Protein AF-A0A950P3N1-F1 (afdb_monomer_lite)

Sequence (161 aa):
MDSEEQRSALRAAVYRGDGAAVVDLLGGVGADDDALQLAGDGVIAAVVQRVDGAAELARDLVVGLRQRGWDGDDELAEQLEARLGSGPAAMLRALPVDLEELAGVLEGDPLSVGGRIDIRTGEVWPQAAIDMPWSPGRKTRTPVMIPSGGWRSTARAHARA

Foldseek 3Di:
DDPVVLLVQLLVCLVVLPLQSLCVSCVPPHDDLVCLVVSLSSLLSNLVVVPPCSLVNLVVSLVSLVVVPDVCSVVSSQCSCVSNVNHPPPPDDDAPADVVQVVCLCVDDPVQHDFDAFPVHNDTGTSCLVPDPDDPPDPDQHWDQDPVRTTDGPPPPPPDD

Radius of gyration: 21.7 Å; chains: 1; bounding box: 42×29×64 Å

pLDDT: mean 81.15, std 17.72, range [35.41, 97.75]

Secondary structure (DSSP, 8-state):
--HHHHHHHHHHHHHHT-HHHHHHHHHTT---GGGHHHHHHHHHHHHHHT-TTHHHHHHHHHHHHHHH--TTHHHHHHHHHHHHTSSPPP--------HHHHHHHHSS-TTS--EEE-TTT--EEEHHHHHSPP-TT--S--EEEETTTEEEEGGGGS---

Structure (mmCIF, N/CA/C/O backbone):
data_AF-A0A950P3N1-F1
#
_entry.id   AF-A0A950P3N1-F1
#
loop_
_atom_site.group_PDB
_atom_site.id
_atom_site.type_symbol
_atom_site.label_atom_id
_atom_site.label_alt_id
_atom_site.label_comp_id
_atom_site.label_asym_id
_atom_site.label_entity_id
_atom_site.label_seq_id
_atom_site.pdbx_PDB_ins_code
_atom_site.Cartn_x
_atom_site.Cartn_y
_atom_site.Cartn_z
_atom_site.occupancy
_atom_site.B_iso_or_equiv
_atom_site.auth_seq_i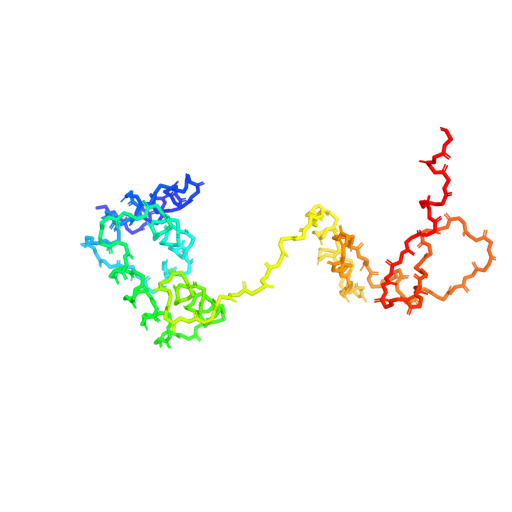d
_atom_site.auth_comp_id
_atom_site.auth_asym_id
_atom_site.auth_atom_id
_atom_site.pdbx_PDB_model_num
ATOM 1 N N . MET A 1 1 ? 2.396 -11.772 21.983 1.00 65.25 1 MET A N 1
ATOM 2 C CA . MET A 1 1 ? 2.957 -12.135 20.671 1.00 65.25 1 MET A CA 1
ATOM 3 C C . MET A 1 1 ? 4.190 -11.274 20.494 1.00 65.25 1 MET A C 1
ATOM 5 O O . MET A 1 1 ? 4.097 -10.095 20.812 1.00 65.25 1 MET A O 1
ATOM 9 N N . ASP A 1 2 ? 5.328 -11.860 20.136 1.00 79.00 2 ASP A N 1
ATOM 10 C CA . ASP A 1 2 ? 6.548 -11.082 19.865 1.00 79.00 2 ASP A CA 1
ATOM 11 C C . ASP A 1 2 ? 6.421 -10.323 18.526 1.00 79.00 2 ASP A C 1
ATOM 13 O O . ASP A 1 2 ? 5.584 -10.688 17.694 1.00 79.00 2 ASP A O 1
ATOM 17 N N . SER A 1 3 ? 7.215 -9.270 18.303 1.00 78.44 3 SER A N 1
ATOM 18 C CA . SER A 1 3 ? 7.042 -8.362 17.153 1.00 78.44 3 SER A CA 1
ATOM 19 C C . SER A 1 3 ? 7.195 -9.056 15.790 1.00 78.44 3 SER A C 1
ATOM 21 O O . SER A 1 3 ? 6.467 -8.745 14.845 1.00 78.44 3 SER A O 1
ATOM 23 N N . GLU A 1 4 ? 8.092 -10.040 15.668 1.00 82.38 4 GLU A N 1
ATOM 24 C CA . GLU A 1 4 ? 8.240 -10.826 14.431 1.00 82.38 4 GLU A CA 1
ATOM 25 C C . GLU A 1 4 ? 7.026 -11.725 14.167 1.00 82.38 4 GLU A C 1
ATOM 27 O O . GLU A 1 4 ? 6.551 -11.842 13.033 1.00 82.38 4 GLU A O 1
ATOM 32 N N . GLU A 1 5 ? 6.488 -12.335 15.222 1.00 85.31 5 GLU A N 1
ATOM 33 C CA . GLU A 1 5 ? 5.301 -13.184 15.145 1.00 85.31 5 GLU A CA 1
ATOM 34 C C . GLU A 1 5 ? 4.067 -12.351 14.758 1.00 85.31 5 GLU A C 1
ATOM 36 O O . GLU A 1 5 ? 3.294 -12.759 13.889 1.00 85.31 5 GLU A O 1
ATOM 41 N N . GLN A 1 6 ? 3.954 -11.127 15.289 1.00 83.56 6 GLN A N 1
ATOM 42 C CA . GLN A 1 6 ? 2.943 -10.148 14.879 1.00 83.56 6 GLN A CA 1
ATOM 43 C C . GLN A 1 6 ? 3.055 -9.775 13.405 1.00 83.56 6 GLN A C 1
ATOM 45 O O . GLN A 1 6 ? 2.062 -9.827 12.676 1.00 83.56 6 GLN A O 1
ATOM 50 N N . ARG A 1 7 ? 4.261 -9.445 12.934 1.00 86.56 7 ARG A N 1
ATOM 51 C CA . ARG A 1 7 ? 4.479 -9.067 11.534 1.00 86.56 7 ARG A CA 1
ATOM 52 C C . ARG A 1 7 ? 4.193 -10.223 10.578 1.00 86.56 7 ARG A C 1
ATOM 54 O O . ARG A 1 7 ? 3.632 -10.013 9.503 1.00 86.56 7 ARG A O 1
ATOM 61 N N . SER A 1 8 ? 4.551 -11.446 10.964 1.00 90.75 8 SER A N 1
ATOM 62 C CA . SER A 1 8 ? 4.241 -12.658 10.202 1.00 90.75 8 SER A CA 1
ATOM 63 C C . SER A 1 8 ? 2.730 -12.903 10.120 1.00 90.75 8 SER A C 1
ATOM 65 O O . SER A 1 8 ? 2.196 -13.119 9.029 1.00 90.75 8 SER A O 1
ATOM 67 N N . ALA A 1 9 ? 2.016 -12.781 11.244 1.00 91.69 9 ALA A N 1
ATOM 68 C CA . ALA A 1 9 ? 0.561 -12.906 11.286 1.00 91.69 9 ALA A CA 1
ATOM 69 C C . ALA A 1 9 ? -0.133 -11.845 10.416 1.00 91.69 9 ALA A C 1
ATOM 71 O O . ALA A 1 9 ? -1.025 -12.185 9.633 1.00 91.69 9 ALA A O 1
ATOM 72 N N . LEU A 1 10 ? 0.330 -10.592 10.483 1.00 91.19 10 LEU A N 1
ATOM 73 C CA . LEU A 1 10 ? -0.179 -9.498 9.659 1.00 91.19 10 LEU A CA 1
ATOM 74 C C . LEU A 1 10 ? 0.043 -9.765 8.165 1.00 91.19 10 LEU A C 1
ATOM 76 O O . LEU A 1 10 ? -0.911 -9.703 7.395 1.00 91.19 10 LEU A O 1
ATOM 80 N N . ARG A 1 11 ? 1.260 -10.153 7.750 1.00 92.62 11 ARG A N 1
ATOM 81 C CA . ARG A 1 11 ? 1.548 -10.550 6.355 1.00 92.62 11 ARG A CA 1
ATOM 82 C C . ARG A 1 11 ? 0.603 -11.641 5.871 1.00 92.62 11 ARG A C 1
ATOM 84 O O . ARG A 1 11 ? 0.091 -11.572 4.757 1.00 92.62 11 ARG A O 1
ATOM 91 N N . ALA A 1 12 ? 0.367 -12.646 6.707 1.00 94.69 12 ALA A N 1
ATOM 92 C CA . ALA A 1 12 ? -0.495 -13.760 6.358 1.00 94.69 12 ALA A CA 1
ATOM 93 C C . ALA A 1 12 ? -1.965 -13.324 6.199 1.00 94.69 12 ALA A C 1
ATOM 95 O O . ALA A 1 12 ? -2.644 -13.810 5.293 1.00 94.69 12 ALA A O 1
ATOM 96 N N . ALA A 1 13 ? -2.454 -12.413 7.046 1.00 95.25 13 ALA A N 1
ATOM 97 C CA . ALA A 1 13 ? -3.799 -11.847 6.938 1.00 95.25 13 ALA A CA 1
ATOM 98 C C . ALA A 1 13 ? -3.958 -10.981 5.676 1.00 95.25 13 ALA A C 1
ATOM 100 O O . ALA A 1 13 ? -4.904 -11.188 4.915 1.00 95.25 13 ALA A O 1
ATOM 101 N N . VAL A 1 14 ? -2.987 -10.101 5.399 1.00 94.19 14 VAL A N 1
ATOM 102 C CA . VAL A 1 14 ? -2.936 -9.268 4.183 1.00 94.19 14 VAL A CA 1
ATOM 103 C C . VAL A 1 14 ? -2.938 -10.139 2.927 1.00 94.19 14 VAL A C 1
ATOM 105 O O . VAL A 1 14 ? -3.769 -9.940 2.046 1.00 94.19 14 VAL A O 1
ATOM 108 N N . TYR A 1 15 ? -2.085 -11.167 2.875 1.00 93.94 15 TYR A N 1
ATOM 109 C CA . TYR A 1 15 ? -2.004 -12.088 1.737 1.00 93.94 15 TYR A CA 1
ATOM 110 C C . TYR A 1 15 ? -3.338 -12.788 1.433 1.00 93.94 15 TYR A C 1
ATOM 112 O O . TYR A 1 15 ? -3.683 -13.003 0.273 1.00 93.94 15 TYR A O 1
ATOM 120 N N . ARG A 1 16 ? -4.107 -13.145 2.469 1.00 95.00 16 ARG A N 1
ATOM 121 C CA . ARG A 1 16 ? -5.433 -13.764 2.312 1.00 95.00 16 ARG A CA 1
ATOM 122 C C . ARG A 1 16 ? -6.547 -12.755 2.029 1.00 95.00 16 ARG A C 1
ATOM 124 O O . ARG A 1 16 ? -7.659 -13.177 1.722 1.00 95.00 16 ARG A O 1
ATOM 131 N N . GLY A 1 17 ? -6.275 -11.457 2.159 1.00 94.25 17 GLY A N 1
ATOM 132 C CA . GLY A 1 17 ? -7.296 -10.415 2.150 1.00 94.25 17 GLY A CA 1
ATOM 133 C C . GLY A 1 17 ? -8.277 -10.544 3.319 1.00 94.25 17 GLY A C 1
ATOM 134 O O . GLY A 1 17 ? -9.447 -10.216 3.162 1.00 94.25 17 GLY A O 1
ATOM 135 N N . ASP A 1 18 ? -7.839 -11.063 4.467 1.00 96.31 18 ASP A N 1
ATOM 136 C CA . ASP A 1 18 ? -8.685 -11.266 5.647 1.00 96.31 18 ASP A CA 1
ATOM 137 C C . ASP A 1 18 ? -8.804 -9.960 6.447 1.00 96.31 18 ASP A C 1
ATOM 139 O O . ASP A 1 18 ? -7.998 -9.676 7.335 1.00 96.31 18 ASP A O 1
ATOM 143 N N . GLY A 1 19 ? -9.789 -9.131 6.089 1.00 95.88 19 GLY A N 1
ATOM 144 C CA . GLY A 1 19 ? -9.951 -7.798 6.666 1.00 95.88 19 GLY A CA 1
ATOM 145 C C . GLY A 1 19 ? -10.281 -7.812 8.160 1.00 95.88 19 GLY A C 1
ATOM 146 O O . GLY A 1 19 ? -9.841 -6.923 8.883 1.00 95.88 19 GLY A O 1
ATOM 147 N N . ALA A 1 20 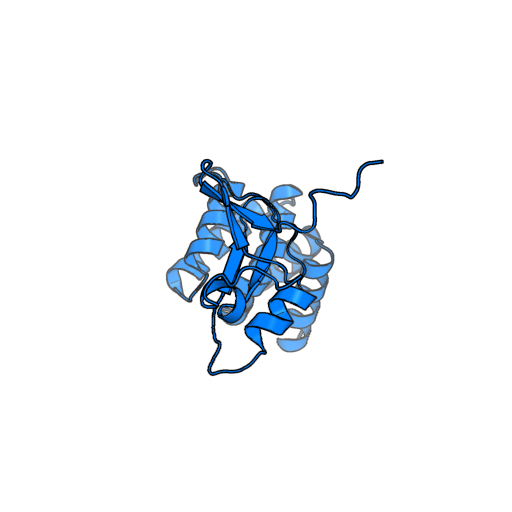? -11.011 -8.827 8.632 1.00 96.06 20 ALA A N 1
ATOM 148 C CA . ALA A 1 20 ? -11.341 -8.979 10.049 1.00 96.06 20 ALA A CA 1
ATOM 149 C C . ALA A 1 20 ? -10.085 -9.275 10.872 1.00 96.06 20 ALA A C 1
ATOM 151 O O . ALA A 1 20 ? -9.802 -8.565 11.834 1.00 96.06 20 ALA A O 1
ATOM 152 N N . ALA A 1 21 ? -9.270 -10.238 10.427 1.00 94.69 21 ALA A N 1
ATOM 153 C CA . ALA A 1 21 ? -8.006 -10.538 11.091 1.00 94.69 21 ALA A CA 1
ATOM 154 C C . ALA A 1 21 ? -7.047 -9.335 11.092 1.00 94.69 21 ALA A C 1
ATOM 156 O O . ALA A 1 21 ? -6.339 -9.122 12.072 1.00 94.69 21 ALA A O 1
ATOM 157 N N . VAL A 1 22 ? -7.023 -8.533 10.019 1.00 94.25 22 VAL A N 1
ATOM 158 C CA . VAL A 1 22 ? -6.215 -7.302 9.965 1.00 94.25 22 VAL A CA 1
ATOM 159 C C . VAL A 1 22 ? -6.671 -6.290 11.018 1.00 94.25 22 VAL A C 1
ATOM 161 O O . VAL A 1 22 ? -5.829 -5.765 11.745 1.00 94.25 22 VAL A O 1
ATOM 164 N N . VAL A 1 23 ? -7.978 -6.031 11.128 1.00 94.50 23 VAL A N 1
ATOM 165 C CA . VAL A 1 23 ? -8.513 -5.100 12.135 1.00 94.50 23 VAL A CA 1
ATOM 166 C C . VAL A 1 23 ? -8.221 -5.595 13.551 1.00 94.50 23 VAL A C 1
ATOM 168 O O . VAL A 1 23 ? -7.735 -4.813 14.365 1.00 94.50 23 VAL A O 1
ATOM 171 N N . ASP A 1 24 ? -8.427 -6.883 13.828 1.00 93.00 24 ASP A N 1
ATOM 172 C CA . ASP A 1 24 ? -8.159 -7.472 15.146 1.00 93.00 24 ASP A CA 1
ATOM 173 C C . ASP A 1 24 ? -6.677 -7.365 15.538 1.00 93.00 24 ASP A C 1
ATOM 175 O O . ASP A 1 24 ? -6.345 -7.014 16.673 1.00 93.00 24 ASP A O 1
ATOM 179 N N . LEU A 1 25 ? -5.768 -7.641 14.596 1.00 90.75 25 LEU A N 1
ATOM 180 C CA . LEU A 1 25 ? -4.324 -7.574 14.831 1.00 90.75 25 LEU A CA 1
ATOM 181 C C . LEU A 1 25 ? -3.844 -6.142 15.093 1.00 90.75 25 LEU A C 1
ATOM 183 O O . LEU A 1 25 ? -2.955 -5.942 15.920 1.00 90.75 25 LEU A O 1
ATOM 187 N N . LEU A 1 26 ? -4.420 -5.157 14.402 1.00 88.31 26 LEU A N 1
ATOM 188 C CA . LEU A 1 26 ? -3.998 -3.758 14.488 1.00 88.31 26 LEU A CA 1
ATOM 189 C C . LEU A 1 26 ? -4.677 -2.996 15.637 1.00 88.31 26 LEU A C 1
ATOM 191 O O . LEU A 1 26 ? -4.031 -2.170 16.282 1.00 88.31 26 LEU A O 1
ATOM 195 N N . GLY A 1 27 ? -5.938 -3.305 15.950 1.00 79.62 27 GLY A N 1
ATOM 196 C CA . GLY A 1 27 ? -6.712 -2.639 17.003 1.00 79.62 27 GLY A CA 1
ATOM 197 C C . GLY A 1 27 ? -6.216 -2.904 18.430 1.00 79.62 27 GLY A C 1
ATOM 198 O O . GLY A 1 27 ? -6.561 -2.163 19.346 1.00 79.62 27 GLY A O 1
ATOM 199 N N . GLY A 1 28 ? -5.395 -3.940 18.638 1.00 63.84 28 GLY A N 1
ATOM 200 C CA . GLY A 1 28 ? -4.880 -4.303 19.962 1.00 63.84 28 GLY A CA 1
ATOM 201 C C . GLY A 1 28 ? -3.599 -3.582 20.402 1.00 63.84 28 GLY A C 1
ATOM 202 O O . GLY A 1 28 ? -3.325 -3.539 21.601 1.00 63.84 28 GLY A O 1
ATOM 203 N N . VAL A 1 29 ? -2.791 -3.065 19.467 1.00 57.47 29 VAL A N 1
ATOM 204 C CA . VAL A 1 29 ? -1.419 -2.574 19.753 1.00 57.47 29 VAL A CA 1
ATOM 205 C C . VAL A 1 29 ? -1.054 -1.307 18.961 1.00 57.47 29 VAL A C 1
ATOM 207 O O . VAL A 1 29 ? -0.138 -0.591 19.358 1.00 57.47 29 VAL A O 1
ATOM 210 N N . GLY A 1 30 ? -1.788 -0.988 17.888 1.00 60.41 30 GLY A N 1
ATOM 211 C CA . GLY A 1 30 ? -1.338 -0.038 16.871 1.00 60.41 30 GLY A CA 1
ATOM 212 C C . GLY A 1 30 ? -0.300 -0.678 15.942 1.00 60.41 30 GLY A C 1
ATOM 213 O O . GLY A 1 30 ? 0.420 -1.601 16.328 1.00 60.41 30 GLY A O 1
ATOM 214 N N . ALA A 1 31 ? -0.240 -0.224 14.691 1.00 64.69 31 ALA A N 1
ATOM 215 C CA . ALA A 1 31 ? 0.881 -0.565 13.823 1.00 64.69 31 ALA A CA 1
ATOM 216 C C . ALA A 1 31 ? 2.121 0.200 14.301 1.00 64.69 31 ALA A C 1
ATOM 218 O O . ALA A 1 31 ? 2.064 1.417 14.459 1.00 64.69 31 ALA A O 1
ATOM 219 N N . ASP A 1 32 ? 3.230 -0.511 14.500 1.00 74.44 32 ASP A N 1
ATOM 220 C CA . ASP A 1 32 ? 4.552 0.118 14.515 1.00 74.44 32 ASP A CA 1
ATOM 221 C C . ASP A 1 32 ? 4.786 0.835 13.176 1.00 74.44 32 ASP A C 1
ATOM 223 O O . ASP A 1 32 ? 4.219 0.429 12.153 1.00 74.44 32 ASP A O 1
ATOM 227 N N . ASP A 1 33 ? 5.633 1.862 13.164 1.00 73.19 33 ASP A N 1
ATOM 228 C CA . ASP A 1 33 ? 5.916 2.660 11.969 1.00 73.19 33 ASP A CA 1
ATOM 229 C C . ASP A 1 33 ? 6.320 1.739 10.805 1.00 73.19 33 ASP A C 1
ATOM 231 O O . ASP A 1 33 ? 5.769 1.825 9.705 1.00 73.19 33 ASP A O 1
ATOM 235 N N . ASP A 1 34 ? 7.175 0.746 11.065 1.00 76.06 34 ASP A N 1
ATOM 236 C CA . ASP A 1 34 ? 7.630 -0.248 10.082 1.00 76.06 34 ASP A CA 1
ATOM 237 C C . ASP A 1 34 ? 6.503 -1.114 9.483 1.00 76.06 34 ASP A C 1
ATOM 239 O O . ASP A 1 34 ? 6.667 -1.717 8.419 1.00 76.06 34 ASP A O 1
ATOM 243 N N . ALA A 1 35 ? 5.350 -1.206 10.148 1.00 82.75 35 ALA A N 1
ATOM 244 C CA . ALA A 1 35 ? 4.215 -2.011 9.710 1.00 82.75 35 ALA A CA 1
ATOM 245 C C . ALA A 1 35 ? 3.166 -1.219 8.914 1.00 82.75 35 ALA A C 1
ATOM 247 O O . ALA A 1 35 ? 2.304 -1.848 8.299 1.00 82.75 35 ALA A O 1
ATOM 248 N N . LEU A 1 36 ? 3.231 0.119 8.873 1.00 86.44 36 LEU A N 1
ATOM 249 C CA . LEU A 1 36 ? 2.189 0.953 8.253 1.00 86.44 36 LEU A CA 1
ATOM 250 C C . LEU A 1 36 ? 1.981 0.640 6.759 1.00 86.44 36 LEU A C 1
ATOM 252 O O . LEU A 1 36 ? 0.857 0.391 6.328 1.00 86.44 36 LEU A O 1
ATOM 256 N N . GLN A 1 37 ? 3.068 0.568 5.984 1.00 89.56 37 GLN A N 1
ATOM 257 C CA . GLN A 1 37 ? 3.028 0.205 4.556 1.00 89.56 37 GLN A CA 1
ATOM 258 C C . GLN A 1 37 ? 2.578 -1.245 4.340 1.00 89.56 37 GLN A C 1
ATOM 260 O O . GLN A 1 37 ? 1.767 -1.531 3.464 1.00 89.56 37 GLN A O 1
ATOM 265 N N . LEU A 1 38 ? 3.048 -2.167 5.187 1.00 90.81 38 LEU A N 1
ATOM 266 C CA . LEU A 1 38 ? 2.639 -3.572 5.140 1.00 90.81 38 LEU A CA 1
ATOM 267 C C . LEU A 1 38 ? 1.131 -3.740 5.394 1.00 90.81 38 LEU A C 1
ATOM 269 O O . LEU A 1 38 ? 0.491 -4.594 4.783 1.00 90.81 38 LEU A O 1
ATOM 273 N N . ALA A 1 39 ? 0.569 -2.952 6.310 1.00 91.69 39 ALA A N 1
ATOM 274 C CA . ALA A 1 39 ? -0.839 -3.009 6.678 1.00 91.69 39 ALA A CA 1
ATOM 275 C C . ALA A 1 39 ? -1.775 -2.468 5.584 1.00 91.69 39 ALA A C 1
ATOM 277 O O . ALA A 1 39 ? -2.953 -2.831 5.576 1.00 91.69 39 ALA A O 1
ATOM 278 N N . GLY A 1 40 ? -1.268 -1.630 4.672 1.00 93.12 40 GLY A N 1
ATOM 279 C CA . GLY A 1 40 ? -2.052 -0.871 3.695 1.00 93.12 40 GLY A CA 1
ATOM 280 C C . GLY A 1 40 ? -3.078 -1.704 2.927 1.00 93.12 40 GLY A C 1
ATOM 281 O O . GLY A 1 40 ? -4.280 -1.449 3.027 1.00 93.12 40 GLY A O 1
ATOM 282 N N . ASP A 1 41 ? -2.630 -2.749 2.227 1.00 92.62 41 ASP A N 1
ATOM 283 C CA . ASP A 1 41 ? -3.509 -3.626 1.437 1.00 92.62 41 ASP A CA 1
ATOM 284 C C . ASP A 1 41 ? -4.560 -4.340 2.299 1.00 92.62 41 ASP A C 1
ATOM 286 O O . ASP A 1 41 ? -5.717 -4.493 1.895 1.00 92.62 41 ASP A O 1
ATOM 290 N N . GLY A 1 42 ? -4.185 -4.733 3.518 1.00 95.00 42 GLY A N 1
ATOM 291 C CA . GLY A 1 42 ? -5.094 -5.359 4.474 1.00 95.00 42 GLY A CA 1
ATOM 292 C C . GLY A 1 42 ? -6.186 -4.406 4.956 1.00 95.00 42 GLY A C 1
ATOM 293 O O . GLY A 1 42 ? -7.360 -4.777 4.994 1.00 95.00 42 GLY A O 1
ATOM 294 N N . VAL A 1 43 ? -5.823 -3.164 5.281 1.00 95.62 43 VAL A N 1
ATOM 295 C CA . VAL A 1 43 ? -6.777 -2.132 5.713 1.00 95.62 43 VAL A CA 1
ATOM 296 C C . VAL A 1 43 ? -7.688 -1.720 4.555 1.00 95.62 43 VAL A C 1
ATOM 298 O O . VAL A 1 43 ? -8.900 -1.605 4.741 1.00 95.62 43 VAL A O 1
ATOM 301 N N . ILE A 1 44 ? -7.156 -1.594 3.334 1.00 95.38 44 ILE A N 1
ATOM 302 C CA . ILE A 1 44 ? -7.961 -1.375 2.123 1.00 95.38 44 ILE A CA 1
ATOM 303 C C . ILE A 1 44 ? -8.979 -2.510 1.941 1.00 95.38 44 ILE A C 1
ATOM 305 O O . ILE A 1 44 ? -10.156 -2.242 1.677 1.00 95.38 44 ILE A O 1
ATOM 309 N N . ALA A 1 45 ? -8.557 -3.768 2.101 1.00 95.38 45 ALA A N 1
ATOM 310 C CA . ALA A 1 45 ? -9.449 -4.921 2.023 1.00 95.38 45 ALA A CA 1
ATOM 311 C C . ALA A 1 45 ? -10.541 -4.867 3.105 1.00 95.38 45 ALA A C 1
ATOM 313 O O . ALA A 1 45 ? -11.718 -5.043 2.782 1.00 95.38 45 ALA A O 1
ATOM 314 N N . ALA A 1 46 ? -10.185 -4.543 4.350 1.00 97.38 46 ALA A N 1
ATOM 315 C CA . ALA A 1 46 ? -11.125 -4.406 5.462 1.00 97.38 46 ALA A CA 1
ATOM 316 C C . ALA A 1 46 ? -12.178 -3.309 5.218 1.00 97.38 46 ALA A C 1
ATOM 318 O O . ALA A 1 46 ? -13.370 -3.535 5.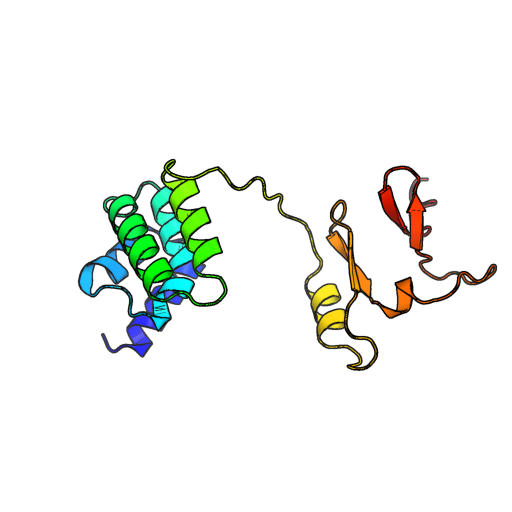442 1.00 97.38 46 ALA A O 1
ATOM 319 N N . VAL A 1 47 ? -11.773 -2.150 4.682 1.00 96.88 47 VAL A N 1
ATOM 320 C CA . VAL A 1 47 ? -12.693 -1.060 4.308 1.00 96.88 47 VAL A CA 1
ATOM 321 C C . VAL A 1 47 ? -13.657 -1.506 3.204 1.00 96.88 47 VAL A C 1
ATOM 323 O O . VAL A 1 47 ? -14.862 -1.278 3.309 1.00 96.88 47 VAL A O 1
ATOM 326 N N . VAL A 1 48 ? -13.163 -2.190 2.165 1.00 94.50 48 VAL A N 1
ATOM 327 C CA . VAL A 1 48 ? -14.008 -2.726 1.077 1.00 94.50 48 VAL A CA 1
ATOM 328 C C . VAL A 1 48 ? -15.002 -3.768 1.593 1.00 94.50 48 VAL A C 1
ATOM 330 O O . VAL A 1 48 ? -16.160 -3.780 1.174 1.00 94.50 48 VAL A O 1
ATOM 333 N N . GLN A 1 49 ? -14.562 -4.621 2.517 1.00 96.81 49 GLN A N 1
ATOM 334 C CA . GLN A 1 49 ? -15.379 -5.650 3.163 1.00 96.81 49 GLN A CA 1
ATOM 335 C C . GLN A 1 49 ? -16.361 -5.080 4.193 1.00 96.81 49 GLN A C 1
ATOM 337 O O . GLN A 1 49 ? -17.257 -5.800 4.627 1.00 96.81 49 GLN A O 1
ATOM 342 N N . ARG A 1 50 ? -16.232 -3.791 4.543 1.00 96.19 50 ARG A N 1
ATOM 343 C CA . ARG A 1 50 ? -17.012 -3.109 5.586 1.00 96.19 50 ARG A CA 1
ATOM 344 C C . ARG A 1 50 ? -16.902 -3.794 6.947 1.00 96.19 50 ARG A C 1
ATOM 346 O O . ARG A 1 50 ? -17.899 -3.952 7.643 1.00 96.19 50 ARG A O 1
ATOM 353 N N . VAL A 1 51 ? -15.689 -4.202 7.303 1.00 97.75 51 VAL A N 1
ATOM 354 C CA . VAL A 1 51 ? -15.389 -4.720 8.640 1.00 97.75 51 VAL A CA 1
ATOM 355 C C . VAL A 1 51 ? -15.581 -3.600 9.666 1.00 97.75 51 VAL A C 1
ATOM 357 O O . VAL A 1 51 ? -15.180 -2.455 9.431 1.00 97.75 51 VAL A O 1
ATOM 360 N N . ASP A 1 52 ? -16.197 -3.925 10.801 1.00 96.31 52 ASP A N 1
ATOM 361 C CA . ASP A 1 52 ? -16.384 -2.980 11.902 1.00 96.31 52 ASP A CA 1
ATOM 362 C C . ASP A 1 52 ? -15.028 -2.440 12.387 1.00 96.31 52 ASP A C 1
ATOM 364 O O . ASP A 1 52 ? -14.053 -3.175 12.487 1.00 96.31 52 ASP A O 1
ATOM 368 N N . GLY A 1 53 ? -14.934 -1.131 12.634 1.00 94.44 53 GLY A N 1
ATOM 369 C CA . GLY A 1 53 ? -13.679 -0.467 13.023 1.00 94.44 53 GLY A CA 1
ATOM 370 C C . GLY A 1 53 ? -12.691 -0.190 11.878 1.00 94.44 53 GLY A C 1
ATOM 371 O O . GLY A 1 53 ? -11.822 0.666 12.027 1.00 94.44 53 GLY A O 1
ATOM 372 N N . ALA A 1 54 ? -12.852 -0.795 10.693 1.00 95.94 54 ALA A N 1
ATOM 373 C CA . ALA A 1 54 ? -11.901 -0.621 9.585 1.00 95.94 54 ALA A CA 1
ATOM 374 C C . ALA A 1 54 ? -11.766 0.834 9.111 1.00 95.94 54 ALA A C 1
ATOM 376 O O . ALA A 1 54 ? -10.678 1.278 8.752 1.00 95.94 54 ALA A O 1
ATOM 377 N N . ALA A 1 55 ? -12.863 1.596 9.110 1.00 96.12 55 ALA A N 1
ATOM 378 C CA . ALA A 1 55 ? -12.836 2.991 8.678 1.00 96.12 55 ALA A CA 1
ATOM 379 C C . ALA A 1 55 ? -12.092 3.907 9.662 1.00 96.12 55 ALA A C 1
ATOM 381 O O . ALA A 1 55 ? -11.493 4.890 9.241 1.00 96.12 55 ALA A O 1
ATOM 382 N N . GLU A 1 56 ? -12.166 3.626 10.963 1.00 94.50 56 GLU A N 1
ATOM 383 C CA . GLU A 1 56 ? -11.410 4.352 11.991 1.00 94.50 56 GLU A CA 1
ATOM 384 C C . GLU A 1 56 ? -9.925 4.023 11.871 1.00 94.50 56 GLU A C 1
ATOM 386 O O . GLU A 1 56 ? -9.122 4.926 11.654 1.00 94.50 56 GLU A O 1
ATOM 391 N N . LEU A 1 57 ? -9.603 2.730 11.807 1.00 94.06 57 LEU A N 1
ATOM 392 C CA . LEU A 1 57 ? -8.243 2.247 11.602 1.00 94.06 57 LEU A CA 1
ATOM 393 C C . LEU A 1 57 ? -7.589 2.829 10.339 1.00 94.06 57 LEU A C 1
ATOM 395 O O . LEU A 1 57 ? -6.425 3.215 10.364 1.00 94.06 57 LEU A O 1
ATOM 399 N N . ALA A 1 58 ? -8.332 2.937 9.235 1.00 95.31 58 ALA A N 1
ATOM 400 C CA . ALA A 1 58 ? -7.835 3.554 8.009 1.00 95.31 58 ALA A CA 1
ATOM 401 C C . ALA A 1 58 ? -7.476 5.037 8.190 1.00 95.31 58 ALA A C 1
ATOM 403 O O . ALA A 1 58 ? -6.485 5.488 7.622 1.00 95.31 58 ALA A O 1
ATOM 404 N N . ARG A 1 59 ? -8.248 5.798 8.977 1.00 94.94 59 ARG A N 1
ATOM 405 C CA . ARG A 1 59 ? -7.946 7.213 9.255 1.00 94.94 59 ARG A CA 1
ATOM 406 C C . ARG A 1 59 ? -6.702 7.354 10.121 1.00 94.94 59 ARG A C 1
ATOM 408 O O . ARG A 1 59 ? -5.866 8.202 9.821 1.00 94.94 59 ARG A O 1
ATOM 415 N N . ASP A 1 60 ? -6.561 6.509 11.135 1.00 92.88 60 ASP A N 1
ATOM 416 C CA . ASP A 1 60 ? -5.372 6.498 11.990 1.00 92.88 60 ASP A CA 1
ATOM 417 C C . ASP A 1 60 ? -4.123 6.135 11.181 1.00 92.88 60 ASP A C 1
ATOM 419 O O . ASP A 1 60 ? -3.085 6.786 11.308 1.00 92.88 60 ASP A O 1
ATOM 423 N N . LEU A 1 61 ? -4.251 5.165 10.268 1.00 93.50 61 LEU A N 1
ATOM 424 C CA . LEU A 1 61 ? -3.179 4.783 9.355 1.00 93.50 61 LEU A CA 1
ATOM 425 C C . LEU A 1 61 ? -2.767 5.951 8.446 1.00 93.50 61 LEU A C 1
ATOM 427 O O . LEU A 1 61 ? -1.578 6.212 8.305 1.00 93.50 61 LEU A O 1
ATOM 431 N N . VAL A 1 62 ? -3.724 6.701 7.882 1.00 95.06 62 VAL A N 1
ATOM 432 C CA . VAL A 1 62 ? -3.436 7.911 7.085 1.00 95.06 62 VAL A CA 1
ATOM 433 C C . VAL A 1 62 ? -2.657 8.950 7.890 1.00 95.06 62 VAL A C 1
ATOM 435 O O . VAL A 1 62 ? -1.701 9.532 7.377 1.00 95.06 62 VAL A O 1
ATOM 438 N N . VAL A 1 63 ? -3.035 9.182 9.149 1.00 93.88 63 VAL A N 1
ATOM 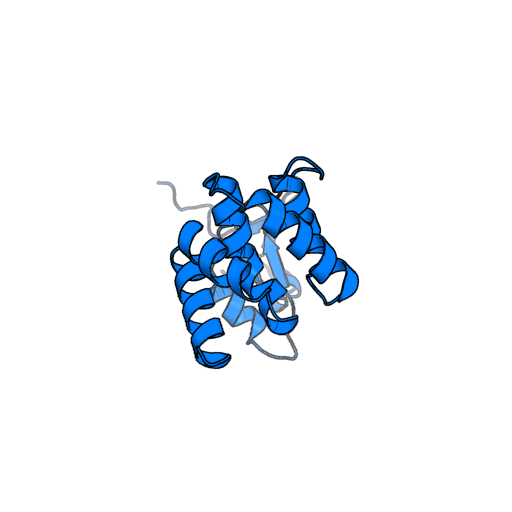439 C CA . VAL A 1 63 ? -2.314 10.113 10.025 1.00 93.88 63 VAL A CA 1
ATOM 440 C C . VAL A 1 63 ? -0.882 9.630 10.265 1.00 93.88 63 VAL A C 1
ATOM 442 O O . VAL A 1 63 ? 0.044 10.425 10.108 1.00 93.88 63 VAL A O 1
ATOM 445 N N . GLY A 1 64 ? -0.692 8.346 10.584 1.00 92.75 64 GLY A N 1
ATOM 446 C CA . GLY A 1 64 ? 0.633 7.759 10.806 1.00 92.75 64 GLY A CA 1
ATOM 447 C C . GLY A 1 64 ? 1.534 7.841 9.571 1.00 92.75 64 GLY A C 1
ATOM 448 O O . GLY A 1 64 ? 2.661 8.324 9.660 1.00 92.75 64 GLY A O 1
ATOM 449 N N . LEU A 1 65 ? 1.013 7.465 8.398 1.00 94.38 65 LEU A N 1
ATOM 450 C CA . LEU A 1 65 ? 1.729 7.536 7.118 1.00 94.38 65 LEU A CA 1
ATOM 451 C C . LEU A 1 65 ? 2.199 8.965 6.815 1.00 94.38 65 LEU A C 1
ATOM 453 O O . LEU A 1 65 ? 3.378 9.190 6.555 1.00 94.38 65 LEU A O 1
ATOM 457 N N . ARG A 1 66 ? 1.306 9.957 6.922 1.00 94.62 66 ARG A N 1
ATOM 458 C CA . ARG A 1 66 ? 1.649 11.364 6.649 1.00 94.62 66 ARG A CA 1
ATOM 459 C C . ARG A 1 66 ? 2.633 11.950 7.664 1.00 94.62 66 ARG A C 1
ATOM 461 O O . ARG A 1 66 ? 3.420 12.823 7.312 1.00 94.62 66 ARG A O 1
ATOM 468 N N . GLN A 1 67 ? 2.579 11.514 8.923 1.00 93.88 67 GLN A N 1
ATOM 469 C CA . GLN A 1 67 ? 3.539 11.945 9.945 1.00 93.88 67 GLN A CA 1
ATOM 470 C C . GLN A 1 67 ? 4.934 11.372 9.695 1.00 93.88 67 GLN A C 1
ATOM 472 O O . GLN A 1 67 ? 5.924 12.070 9.917 1.00 93.88 67 GLN A O 1
ATOM 477 N N . ARG A 1 68 ? 5.006 10.123 9.230 1.00 92.69 68 ARG A N 1
ATOM 478 C CA . ARG A 1 68 ? 6.264 9.438 8.940 1.00 92.69 68 ARG A CA 1
ATOM 479 C C . ARG A 1 68 ? 6.911 9.914 7.636 1.00 92.69 68 ARG A C 1
ATOM 481 O O . ARG A 1 68 ? 8.121 10.136 7.616 1.00 92.69 68 ARG A O 1
ATOM 488 N N . GLY A 1 69 ? 6.119 10.094 6.578 1.00 92.00 69 GLY A N 1
ATOM 489 C CA . GLY A 1 69 ? 6.539 10.722 5.323 1.00 92.00 69 GLY A CA 1
ATOM 490 C C . GLY A 1 69 ? 7.602 9.948 4.539 1.00 92.00 69 GLY A C 1
ATOM 491 O O . GLY A 1 69 ? 8.520 10.563 3.997 1.00 92.00 69 GLY A O 1
ATOM 492 N N . TRP A 1 70 ? 7.535 8.615 4.514 1.00 94.50 70 TRP A N 1
ATOM 493 C CA . TRP A 1 70 ? 8.420 7.805 3.670 1.00 94.50 70 TRP A CA 1
ATOM 494 C C . TRP A 1 70 ? 7.924 7.736 2.226 1.00 94.50 70 TRP A C 1
ATOM 496 O O . TRP A 1 70 ? 6.754 7.989 1.939 1.00 94.50 70 TRP A O 1
ATOM 506 N N . ASP A 1 71 ? 8.812 7.340 1.315 1.00 93.94 71 ASP A N 1
ATOM 507 C CA . ASP A 1 71 ? 8.439 7.073 -0.074 1.00 93.94 71 ASP A CA 1
ATOM 508 C C . ASP A 1 71 ? 7.287 6.055 -0.130 1.00 93.94 71 ASP A C 1
ATOM 510 O O . ASP A 1 71 ? 7.371 4.965 0.445 1.00 93.94 71 ASP A O 1
ATOM 514 N N . GLY A 1 72 ? 6.205 6.417 -0.824 1.00 91.69 72 GLY A N 1
ATOM 515 C CA . GLY A 1 72 ? 4.985 5.619 -0.925 1.00 91.69 72 GLY A CA 1
ATOM 516 C C . GLY A 1 72 ? 3.920 5.920 0.136 1.00 91.69 72 GLY A C 1
ATOM 517 O O . GLY A 1 72 ? 2.806 5.403 0.017 1.00 91.69 72 GLY A O 1
ATOM 518 N N . ASP A 1 73 ? 4.227 6.670 1.204 1.00 94.62 73 ASP A N 1
ATOM 519 C CA . ASP A 1 73 ? 3.272 6.925 2.296 1.00 94.62 73 ASP A CA 1
ATOM 520 C C . ASP A 1 73 ? 2.141 7.856 1.847 1.00 94.62 73 ASP A C 1
ATOM 522 O O . ASP A 1 73 ? 0.978 7.600 2.167 1.00 94.62 73 ASP A O 1
ATOM 526 N N . ASP A 1 74 ? 2.460 8.892 1.067 1.00 95.12 74 ASP A N 1
ATOM 527 C CA . ASP A 1 74 ? 1.461 9.803 0.504 1.00 95.12 74 ASP A CA 1
ATOM 528 C C . ASP A 1 74 ? 0.535 9.065 -0.473 1.00 95.12 74 ASP A C 1
ATOM 530 O O . ASP A 1 74 ? -0.687 9.190 -0.385 1.00 95.12 74 ASP A O 1
ATOM 534 N N . GLU A 1 75 ? 1.084 8.217 -1.346 1.00 94.12 75 GLU A N 1
ATOM 535 C CA . GLU A 1 75 ? 0.304 7.419 -2.291 1.00 94.12 75 GLU A CA 1
ATOM 536 C C . GLU A 1 75 ? -0.621 6.423 -1.582 1.00 94.12 75 GLU A C 1
ATOM 538 O O . GLU A 1 75 ? -1.762 6.216 -2.011 1.00 94.12 75 GLU A O 1
ATOM 543 N N . LEU A 1 76 ? -0.154 5.786 -0.504 1.00 94.31 76 LEU A N 1
ATOM 544 C CA . LEU A 1 76 ? -0.981 4.878 0.287 1.00 94.31 76 LEU A CA 1
ATOM 545 C C . LEU A 1 76 ? -2.065 5.643 1.065 1.00 94.31 76 LEU A C 1
ATOM 547 O O . LEU A 1 76 ? -3.220 5.206 1.102 1.00 94.31 76 LEU A O 1
ATOM 551 N N . ALA A 1 77 ? -1.731 6.801 1.639 1.00 95.50 77 ALA A N 1
ATOM 552 C CA . ALA A 1 77 ? -2.682 7.669 2.328 1.00 95.50 77 ALA A CA 1
ATOM 553 C C . ALA A 1 77 ? -3.802 8.150 1.389 1.00 95.50 77 ALA A C 1
ATOM 555 O O . ALA A 1 77 ? -4.983 8.029 1.726 1.00 95.50 77 ALA A O 1
ATOM 556 N N . GLU A 1 78 ? -3.459 8.612 0.185 1.00 94.75 78 GLU A N 1
ATOM 557 C CA . GLU A 1 78 ? -4.430 9.016 -0.838 1.00 94.75 78 GLU A CA 1
ATOM 558 C C . GLU A 1 78 ? -5.351 7.857 -1.246 1.00 94.75 78 GLU A C 1
ATOM 560 O O . GLU A 1 78 ? -6.565 8.034 -1.388 1.00 94.75 78 GLU A O 1
ATOM 565 N N . GLN A 1 79 ? -4.807 6.643 -1.393 1.00 93.56 79 GLN A N 1
ATOM 566 C CA . GLN A 1 79 ? -5.609 5.457 -1.696 1.00 93.56 79 GLN A CA 1
ATOM 567 C C . GLN A 1 79 ? -6.617 5.141 -0.587 1.00 93.56 79 GLN A C 1
ATOM 569 O O . GLN A 1 79 ? -7.773 4.829 -0.886 1.00 93.56 79 GLN A O 1
ATOM 574 N N . LEU A 1 80 ? -6.219 5.239 0.682 1.00 95.19 80 LEU A N 1
ATOM 575 C CA . LEU A 1 80 ? -7.111 5.027 1.824 1.00 95.19 80 LEU A CA 1
ATOM 576 C C . LEU A 1 80 ? -8.200 6.105 1.895 1.00 95.19 80 LEU A C 1
ATOM 578 O O . LEU A 1 80 ? -9.381 5.771 2.004 1.00 95.19 80 LEU A O 1
ATOM 582 N N . GLU A 1 81 ? -7.840 7.382 1.751 1.00 95.75 81 GLU A N 1
ATOM 583 C CA . GLU A 1 81 ? -8.789 8.505 1.702 1.00 95.75 81 GLU A CA 1
ATOM 584 C C . GLU A 1 81 ? -9.808 8.335 0.565 1.00 95.75 81 GLU A C 1
ATOM 586 O O . GLU A 1 81 ? -11.008 8.562 0.753 1.00 95.75 81 GLU A O 1
ATOM 591 N N . ALA A 1 82 ? -9.365 7.869 -0.604 1.00 93.62 82 ALA A N 1
ATOM 592 C CA . ALA A 1 82 ? -10.241 7.549 -1.724 1.00 93.62 82 ALA A CA 1
ATOM 593 C C . ALA A 1 82 ? -11.249 6.437 -1.385 1.00 93.62 82 ALA A C 1
ATOM 595 O O . ALA A 1 82 ? -12.426 6.541 -1.734 1.00 93.62 82 ALA A O 1
ATOM 596 N N . ARG A 1 83 ? -10.825 5.377 -0.677 1.00 93.44 83 ARG A N 1
ATOM 597 C CA . ARG A 1 83 ? -11.728 4.293 -0.235 1.00 93.44 83 ARG A CA 1
ATOM 598 C C . ARG A 1 83 ? -12.695 4.729 0.858 1.00 93.44 83 ARG A C 1
ATOM 600 O O . ARG A 1 83 ? -13.806 4.207 0.914 1.00 93.44 83 ARG A O 1
ATOM 607 N N . LEU A 1 84 ? -12.300 5.693 1.683 1.00 94.88 84 LEU A N 1
ATOM 608 C CA . LEU A 1 84 ? -13.162 6.326 2.680 1.00 94.88 84 LEU A CA 1
ATOM 609 C C . LEU A 1 84 ? -14.116 7.369 2.074 1.00 94.88 84 LEU A C 1
ATOM 611 O O . LEU A 1 84 ? -15.033 7.822 2.758 1.00 94.88 84 LEU A O 1
ATOM 615 N N . GLY A 1 85 ? -13.923 7.747 0.806 1.00 93.31 85 GLY A N 1
ATOM 616 C CA . GLY A 1 85 ? -14.704 8.781 0.126 1.00 93.31 85 GLY A CA 1
ATOM 617 C C . GLY A 1 85 ? -14.344 10.212 0.540 1.00 93.31 85 GLY A C 1
ATOM 618 O O . GLY A 1 85 ? -15.089 11.136 0.223 1.00 93.31 85 GLY A O 1
ATOM 619 N N . SER A 1 86 ? -13.228 10.404 1.250 1.00 92.88 86 SER A N 1
ATOM 620 C CA . SER A 1 86 ? -12.705 11.721 1.636 1.00 92.88 86 SER A CA 1
ATOM 621 C C . SER A 1 86 ? -11.677 12.274 0.647 1.00 92.88 86 SER A C 1
ATOM 623 O O . SER A 1 86 ? -11.394 13.468 0.680 1.00 92.88 86 SER A O 1
ATOM 625 N N . GLY A 1 87 ? -11.138 11.422 -0.229 1.00 89.75 87 GLY A N 1
ATOM 626 C CA . GLY A 1 87 ? -10.191 11.780 -1.283 1.00 89.75 87 GLY A CA 1
ATOM 627 C C . GLY A 1 87 ? -10.711 11.452 -2.688 1.00 89.75 87 GLY A C 1
ATOM 628 O O . GLY A 1 87 ? -11.719 10.752 -2.845 1.00 89.75 87 GLY A O 1
ATOM 629 N N . PRO A 1 88 ? -10.043 11.955 -3.737 1.00 86.56 88 PRO A N 1
ATOM 630 C CA . PRO A 1 88 ? -10.387 11.623 -5.112 1.00 86.56 88 PRO A CA 1
ATOM 631 C C . PRO A 1 88 ? -10.137 10.136 -5.389 1.00 86.56 88 PRO A C 1
ATOM 633 O O . PRO A 1 88 ? -9.099 9.587 -5.033 1.00 86.56 88 PRO A O 1
ATOM 636 N N . ALA A 1 89 ? -11.065 9.478 -6.086 1.00 81.75 89 ALA A N 1
ATOM 637 C CA . ALA A 1 89 ? -10.838 8.114 -6.547 1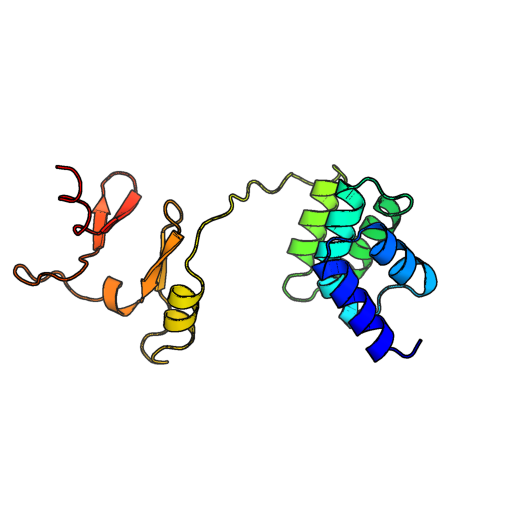.00 81.75 89 ALA A CA 1
ATOM 638 C C . ALA A 1 89 ? -9.685 8.082 -7.561 1.00 81.75 89 ALA A C 1
ATOM 640 O O . ALA A 1 89 ? -9.767 8.706 -8.622 1.00 81.75 89 ALA A O 1
ATOM 641 N N . ALA A 1 90 ? -8.630 7.324 -7.254 1.00 74.75 90 ALA A N 1
ATOM 642 C CA . ALA A 1 90 ? -7.527 7.122 -8.179 1.00 74.75 90 ALA A CA 1
ATOM 643 C C . ALA A 1 90 ? -8.042 6.445 -9.461 1.00 74.75 90 ALA A C 1
ATOM 645 O O . ALA A 1 90 ? -8.552 5.323 -9.435 1.00 74.75 90 ALA A O 1
ATOM 646 N N . MET A 1 91 ? -7.904 7.118 -10.605 1.00 78.75 91 MET A N 1
ATOM 647 C CA . MET A 1 91 ? -8.300 6.588 -11.916 1.00 78.75 91 MET A CA 1
ATOM 648 C C . MET A 1 91 ? -7.212 5.674 -12.502 1.00 78.75 91 MET A C 1
ATOM 650 O O . MET A 1 91 ? -6.800 5.823 -13.653 1.00 78.75 91 MET A O 1
ATOM 654 N N . LEU A 1 92 ? -6.715 4.738 -11.691 1.00 80.56 92 LEU A N 1
ATOM 655 C CA . LEU A 1 92 ? -5.716 3.764 -12.112 1.00 80.56 92 LEU A CA 1
ATOM 656 C C . LEU A 1 92 ? -6.390 2.600 -12.838 1.00 80.56 92 LEU A C 1
ATOM 658 O O . LEU A 1 92 ? -7.466 2.134 -12.464 1.00 80.56 92 LEU A O 1
ATOM 662 N N . ARG A 1 93 ? -5.732 2.107 -13.887 1.00 81.88 93 ARG A N 1
ATOM 663 C CA . ARG A 1 93 ? -6.150 0.908 -14.614 1.00 81.88 93 ARG A CA 1
ATOM 664 C C . ARG A 1 93 ? -5.077 -0.154 -14.464 1.00 81.88 93 ARG A C 1
ATOM 666 O O . ARG A 1 93 ? -3.927 0.093 -14.817 1.00 81.88 93 ARG A O 1
ATOM 673 N N . ALA A 1 94 ? -5.483 -1.343 -14.024 1.00 84.06 94 ALA A N 1
ATOM 674 C CA . ALA A 1 94 ? -4.609 -2.506 -14.007 1.00 84.06 94 ALA A CA 1
ATOM 675 C C . ALA A 1 94 ? -4.059 -2.781 -15.415 1.00 84.06 94 ALA A C 1
ATOM 677 O O . ALA A 1 94 ? -4.805 -2.796 -16.403 1.00 84.06 94 ALA A O 1
ATOM 678 N N . LEU A 1 95 ? -2.749 -2.994 -15.495 1.00 91.44 95 LEU A N 1
ATOM 679 C CA . LEU A 1 95 ? -2.053 -3.295 -16.734 1.00 91.44 95 LEU A CA 1
ATOM 680 C C . LEU A 1 95 ? -1.508 -4.727 -16.655 1.00 91.44 95 LEU A C 1
ATOM 682 O O . LEU A 1 95 ? -0.845 -5.045 -15.669 1.00 91.44 95 LEU A O 1
ATOM 686 N N . PRO A 1 96 ? -1.784 -5.598 -17.643 1.00 90.81 96 PRO A N 1
ATOM 687 C CA . PRO A 1 96 ? -1.349 -6.989 -17.610 1.00 90.81 96 PRO A CA 1
ATOM 688 C C . PRO A 1 96 ? 0.121 -7.082 -18.033 1.00 90.81 96 PRO A C 1
ATOM 690 O O . PRO A 1 96 ? 0.432 -7.513 -19.140 1.00 90.81 96 PRO A O 1
ATOM 693 N N . VAL A 1 97 ? 1.011 -6.596 -17.173 1.00 95.19 97 VAL A N 1
ATOM 694 C CA . VAL A 1 97 ? 2.459 -6.650 -17.385 1.00 95.19 97 VAL A CA 1
ATOM 695 C C . VAL A 1 97 ? 2.954 -8.063 -17.094 1.00 95.19 97 VAL A C 1
ATOM 697 O O . VAL A 1 97 ? 2.588 -8.650 -16.075 1.00 95.19 97 VAL A O 1
ATOM 700 N N . ASP A 1 98 ? 3.784 -8.604 -17.984 1.00 92.12 98 ASP A N 1
ATOM 701 C CA . ASP A 1 98 ? 4.519 -9.837 -17.717 1.00 92.12 98 ASP A CA 1
ATOM 702 C C . ASP A 1 98 ? 5.658 -9.526 -16.736 1.00 92.12 98 ASP A C 1
ATOM 704 O O . ASP A 1 98 ? 6.593 -8.791 -17.061 1.00 92.12 98 ASP A O 1
ATOM 708 N N . LEU A 1 99 ? 5.542 -10.034 -15.507 1.00 94.00 99 LEU A N 1
ATOM 709 C CA . LEU A 1 99 ? 6.503 -9.748 -14.444 1.00 94.00 99 LEU A CA 1
ATOM 710 C C . LEU A 1 99 ? 7.859 -10.415 -14.681 1.00 94.00 99 LEU A C 1
ATOM 712 O O . LEU A 1 99 ? 8.859 -9.868 -14.233 1.00 94.00 99 LEU A O 1
ATOM 716 N N . GLU A 1 100 ? 7.907 -11.539 -15.399 1.00 91.25 100 GLU A N 1
ATOM 717 C CA . GLU A 1 100 ? 9.171 -12.188 -15.764 1.00 91.25 100 GLU A CA 1
ATOM 718 C C . GLU A 1 100 ? 9.919 -11.326 -16.788 1.00 91.25 100 GLU A C 1
ATOM 720 O O . GLU A 1 100 ? 11.113 -11.065 -16.650 1.00 91.25 100 GLU A O 1
ATOM 725 N N . GLU A 1 101 ? 9.201 -10.807 -17.789 1.00 89.75 101 GLU A N 1
ATOM 726 C CA . GLU A 1 101 ? 9.777 -9.891 -18.778 1.00 89.75 101 GLU A CA 1
ATOM 727 C C . GLU A 1 101 ? 10.221 -8.573 -18.124 1.00 89.75 101 GLU A C 1
ATOM 729 O O . GLU A 1 101 ? 11.313 -8.077 -18.408 1.00 89.75 101 GLU A O 1
ATOM 734 N N . LEU A 1 102 ? 9.411 -8.021 -17.212 1.00 91.69 102 LEU A N 1
ATOM 735 C CA . LEU A 1 102 ? 9.761 -6.815 -16.461 1.00 91.69 102 LEU A CA 1
ATOM 736 C C . LEU A 1 102 ? 11.002 -7.029 -15.592 1.00 91.69 102 LEU A C 1
ATOM 738 O O . LEU A 1 102 ? 11.911 -6.199 -15.629 1.00 91.69 102 LEU A O 1
ATOM 742 N N . ALA A 1 103 ? 11.052 -8.132 -14.842 1.00 90.31 103 ALA A N 1
ATOM 743 C CA . ALA A 1 103 ? 12.197 -8.482 -14.012 1.00 90.31 103 ALA A CA 1
ATOM 744 C C . ALA A 1 103 ? 13.461 -8.628 -14.863 1.00 90.31 103 ALA A C 1
ATOM 746 O O . ALA A 1 103 ? 14.467 -7.999 -14.555 1.00 90.31 103 ALA A O 1
ATOM 747 N N . GLY A 1 104 ? 13.389 -9.330 -15.998 1.00 87.12 104 GLY A N 1
ATOM 748 C CA . GLY A 1 104 ? 14.526 -9.477 -16.908 1.00 87.12 104 GLY A CA 1
ATOM 749 C C . GLY A 1 104 ? 15.075 -8.147 -17.444 1.00 87.12 104 GLY A C 1
ATOM 750 O O . GLY A 1 104 ? 16.276 -8.031 -17.681 1.00 87.12 104 GLY A O 1
ATOM 751 N N . VAL A 1 105 ? 14.227 -7.124 -17.613 1.00 87.81 105 VAL A N 1
ATOM 752 C CA . VAL A 1 105 ? 14.669 -5.767 -17.986 1.00 87.81 105 VAL A CA 1
ATOM 753 C C . VAL A 1 105 ? 15.275 -5.015 -16.799 1.00 87.81 105 VAL A C 1
ATOM 755 O O . VAL A 1 105 ? 16.280 -4.330 -16.976 1.00 87.81 105 VAL A O 1
ATOM 758 N N . LEU A 1 106 ? 14.695 -5.138 -15.603 1.00 86.19 106 LEU A N 1
ATOM 759 C CA . LEU A 1 106 ? 15.190 -4.470 -14.393 1.00 86.19 106 LEU A CA 1
ATOM 760 C C . LEU A 1 106 ? 16.515 -5.060 -13.886 1.00 86.19 106 LEU A C 1
ATOM 762 O O . LEU A 1 106 ? 17.370 -4.317 -13.412 1.00 86.19 106 LEU A O 1
ATOM 766 N N . GLU A 1 107 ? 16.687 -6.375 -13.997 1.00 86.19 107 GLU A N 1
ATOM 767 C CA . GLU A 1 107 ? 17.884 -7.120 -13.581 1.00 86.19 107 GLU A CA 1
ATOM 768 C C . GLU A 1 107 ? 18.957 -7.207 -14.674 1.00 86.19 107 GLU A C 1
ATOM 770 O O . GLU A 1 107 ? 20.058 -7.702 -14.423 1.00 86.19 107 GLU A O 1
ATOM 775 N N . GLY A 1 108 ? 18.627 -6.778 -15.895 1.00 74.69 108 GLY A N 1
ATOM 776 C CA . GLY A 1 108 ? 19.489 -6.863 -17.067 1.00 74.69 108 GLY A CA 1
ATOM 777 C C . GLY A 1 108 ? 20.779 -6.040 -16.962 1.00 74.69 108 GLY A C 1
ATOM 778 O O . GLY A 1 108 ? 21.179 -5.558 -15.906 1.00 74.69 108 GLY A O 1
ATOM 779 N N . ASP A 1 109 ? 21.468 -5.883 -18.094 1.00 72.25 109 ASP A N 1
ATOM 780 C CA . ASP A 1 109 ? 22.744 -5.160 -18.162 1.00 72.25 109 ASP A CA 1
ATOM 781 C C . ASP A 1 109 ? 22.653 -3.759 -17.507 1.00 72.25 109 ASP A C 1
ATOM 783 O O . ASP A 1 109 ? 21.887 -2.919 -17.988 1.00 72.25 109 ASP A O 1
ATOM 787 N N . PRO A 1 110 ? 23.461 -3.463 -16.465 1.00 70.50 110 PRO A N 1
ATOM 788 C CA . PRO A 1 110 ? 23.493 -2.158 -15.802 1.00 70.50 110 PRO A CA 1
ATOM 789 C C . PRO A 1 110 ? 23.854 -0.979 -16.721 1.00 70.50 110 PRO A C 1
ATOM 791 O O . PRO A 1 110 ? 23.637 0.176 -16.357 1.00 70.50 110 PRO A O 1
ATOM 794 N N . LEU A 1 111 ? 24.421 -1.236 -17.904 1.00 70.44 111 LEU A N 1
ATOM 795 C CA . LEU A 1 111 ? 24.671 -0.213 -18.928 1.00 70.44 111 LEU A CA 1
ATOM 796 C C . LEU A 1 111 ? 23.462 0.027 -19.845 1.00 70.44 111 LEU A C 1
ATOM 798 O O . LEU A 1 111 ? 23.425 1.022 -20.565 1.00 70.44 111 LEU A O 1
ATOM 802 N N . SER A 1 112 ? 22.470 -0.860 -19.790 1.00 67.75 112 SER A N 1
ATOM 803 C CA . SER A 1 112 ? 21.222 -0.836 -20.556 1.00 67.75 112 SER A CA 1
ATOM 804 C C . SER A 1 112 ? 20.007 -0.578 -19.649 1.00 67.75 112 SER A C 1
ATOM 806 O O . SER A 1 112 ? 18.904 -1.044 -19.937 1.00 67.75 112 SER A O 1
ATOM 808 N N . VAL A 1 113 ? 20.209 0.150 -18.544 1.00 67.81 113 VAL A N 1
ATOM 809 C CA . VAL A 1 113 ? 19.168 0.454 -17.551 1.00 67.81 113 VAL A CA 1
ATOM 810 C C . VAL A 1 113 ? 18.045 1.271 -18.183 1.00 67.81 113 VAL A C 1
ATOM 812 O O . VAL A 1 113 ? 18.278 2.259 -18.881 1.00 67.81 113 VAL A O 1
ATOM 815 N N . GLY A 1 114 ? 16.812 0.873 -17.879 1.00 79.06 114 GLY A N 1
ATOM 816 C CA . GLY A 1 114 ? 15.599 1.564 -18.296 1.00 79.06 114 GLY A CA 1
ATOM 817 C C . GLY A 1 114 ? 14.779 0.777 -19.312 1.00 79.06 114 GLY A C 1
ATOM 818 O O . GLY A 1 114 ? 14.969 -0.415 -19.542 1.00 79.06 114 GLY A O 1
ATOM 819 N N . GLY A 1 115 ? 13.813 1.459 -19.913 1.00 87.44 115 GLY A N 1
ATOM 820 C CA . GLY A 1 115 ? 12.838 0.853 -20.805 1.00 87.44 115 GLY A CA 1
ATOM 821 C C . GLY A 1 115 ? 11.504 1.581 -20.747 1.00 87.44 115 GLY A C 1
ATOM 822 O O . GLY A 1 115 ? 11.372 2.648 -20.141 1.00 87.44 115 GLY A O 1
ATOM 823 N N . ARG A 1 116 ? 10.493 1.018 -21.404 1.00 90.81 116 ARG A N 1
ATOM 824 C CA . ARG A 1 116 ? 9.124 1.543 -21.385 1.00 90.81 116 ARG A CA 1
ATOM 825 C C . ARG A 1 116 ? 8.122 0.412 -21.260 1.00 90.81 116 ARG A C 1
ATOM 827 O O . ARG A 1 116 ? 8.317 -0.655 -21.826 1.00 90.81 116 ARG A O 1
ATOM 834 N N . ILE A 1 117 ? 7.015 0.684 -20.584 1.00 92.19 117 ILE A N 1
ATOM 835 C CA . ILE A 1 117 ? 5.845 -0.189 -20.598 1.00 92.19 117 ILE A CA 1
ATOM 836 C C . ILE A 1 117 ? 4.803 0.456 -21.510 1.00 92.19 117 ILE A C 1
ATOM 838 O O . ILE A 1 117 ? 4.476 1.637 -21.356 1.00 92.19 117 ILE A O 1
ATOM 842 N N . ASP A 1 118 ? 4.275 -0.297 -22.473 1.00 90.88 118 ASP A N 1
ATOM 843 C CA . ASP A 1 118 ? 3.132 0.166 -23.256 1.00 90.88 118 ASP A CA 1
ATOM 844 C C . ASP A 1 118 ? 1.889 0.181 -22.364 1.00 90.88 118 ASP A C 1
ATOM 846 O O . ASP A 1 118 ? 1.289 -0.854 -22.072 1.00 90.88 118 ASP A O 1
ATOM 850 N N . ILE A 1 119 ? 1.456 1.385 -21.987 1.00 91.25 119 ILE A N 1
ATOM 851 C CA . ILE A 1 119 ? 0.300 1.589 -21.117 1.00 91.25 119 ILE A CA 1
ATOM 852 C C . ILE A 1 119 ? -0.981 0.975 -21.674 1.00 91.25 119 ILE A C 1
ATOM 854 O O . ILE A 1 119 ? -1.925 0.816 -20.920 1.00 91.25 119 ILE A O 1
ATOM 858 N N . ARG A 1 120 ? -1.090 0.646 -22.966 1.00 90.00 120 ARG A N 1
ATOM 859 C CA . ARG A 1 120 ? -2.292 0.020 -23.536 1.00 90.00 120 ARG A CA 1
ATOM 860 C C . ARG A 1 120 ? -2.279 -1.496 -23.398 1.00 90.00 120 ARG A C 1
ATOM 862 O O . ARG A 1 120 ? -3.351 -2.068 -23.206 1.00 90.00 120 ARG A O 1
ATOM 869 N N . THR A 1 121 ? -1.114 -2.122 -23.530 1.00 90.81 121 THR A N 1
ATOM 870 C CA . THR A 1 121 ? -0.981 -3.579 -23.680 1.00 90.81 121 THR A CA 1
ATOM 871 C C . THR A 1 121 ? -0.289 -4.260 -22.508 1.00 90.81 121 THR A C 1
ATOM 873 O O . THR A 1 121 ? -0.550 -5.436 -22.293 1.00 90.81 121 THR A O 1
ATOM 876 N N . GLY A 1 122 ? 0.539 -3.540 -21.751 1.00 92.44 122 GLY A N 1
ATOM 877 C CA . GLY A 1 122 ? 1.409 -4.105 -20.722 1.00 92.44 122 GLY A CA 1
ATOM 878 C C . GLY A 1 122 ? 2.730 -4.657 -21.248 1.00 92.44 122 GLY A C 1
ATOM 879 O O . GLY A 1 122 ? 3.512 -5.150 -20.447 1.00 92.44 122 GLY A O 1
ATOM 880 N N . GLU A 1 123 ? 3.001 -4.561 -22.556 1.00 93.56 123 GLU A N 1
ATOM 881 C CA . GLU A 1 123 ? 4.265 -5.036 -23.134 1.00 93.56 123 GLU A CA 1
ATOM 882 C C . GLU A 1 123 ? 5.445 -4.236 -22.565 1.00 93.56 123 GLU A C 1
ATOM 884 O O . GLU A 1 123 ? 5.416 -2.997 -22.554 1.00 93.56 123 GLU A O 1
ATOM 889 N N . VAL A 1 124 ? 6.471 -4.953 -22.102 1.00 92.00 124 VAL A N 1
ATOM 890 C CA . VAL A 1 124 ? 7.710 -4.380 -21.576 1.00 92.00 124 VAL A CA 1
ATOM 891 C C . VAL A 1 124 ? 8.709 -4.236 -22.718 1.00 92.00 124 VAL A C 1
ATOM 893 O O . VAL A 1 124 ? 8.964 -5.167 -23.476 1.00 92.00 124 VAL A O 1
ATOM 896 N N . TRP A 1 125 ? 9.292 -3.051 -22.850 1.00 88.62 125 TRP A N 1
ATOM 897 C CA . TRP A 1 125 ? 10.272 -2.737 -23.880 1.00 88.62 125 TRP A CA 1
ATOM 898 C C . TRP A 1 125 ? 11.610 -2.383 -23.231 1.00 88.62 125 TRP A C 1
ATOM 900 O O . TRP A 1 125 ? 11.683 -1.346 -22.565 1.00 88.62 125 TRP A O 1
ATOM 910 N N . PRO A 1 126 ? 12.673 -3.181 -23.437 1.00 87.12 126 PRO A N 1
ATOM 911 C CA . PRO A 1 126 ? 14.003 -2.834 -22.950 1.00 87.12 126 PRO A CA 1
ATOM 912 C C . PRO A 1 126 ? 14.548 -1.604 -23.679 1.00 87.12 126 PRO A C 1
ATOM 914 O O . PRO A 1 126 ? 14.289 -1.411 -24.872 1.00 87.12 126 PRO A O 1
ATOM 917 N N . GLN A 1 127 ? 15.365 -0.808 -22.986 1.00 85.50 127 GLN A N 1
ATOM 918 C CA . GLN A 1 127 ? 15.974 0.409 -23.532 1.00 85.50 127 GLN A CA 1
ATOM 919 C C . GLN A 1 127 ? 16.726 0.151 -24.854 1.00 85.50 127 GLN A C 1
ATOM 921 O O . GLN A 1 127 ? 16.538 0.869 -25.835 1.00 85.50 127 GLN A O 1
ATOM 926 N N . ALA A 1 128 ? 17.461 -0.962 -24.943 1.00 81.44 128 ALA A N 1
ATOM 927 C CA . ALA A 1 128 ? 18.192 -1.361 -26.149 1.00 81.44 128 ALA A CA 1
ATOM 928 C C . ALA A 1 128 ? 17.302 -1.550 -27.397 1.00 81.44 128 ALA A C 1
ATOM 930 O O . ALA A 1 128 ? 17.752 -1.310 -28.516 1.00 81.44 128 ALA A O 1
ATOM 931 N N . ALA A 1 129 ? 16.040 -1.965 -27.234 1.00 79.94 129 ALA A N 1
ATOM 932 C CA . ALA A 1 129 ? 15.108 -2.102 -28.357 1.00 79.94 129 ALA A CA 1
ATOM 933 C C . ALA A 1 129 ? 14.601 -0.744 -28.868 1.00 79.94 129 ALA A C 1
ATOM 935 O O . ALA A 1 129 ? 14.222 -0.636 -30.033 1.00 79.94 129 ALA A O 1
ATOM 936 N N . ILE A 1 130 ? 14.597 0.274 -28.004 1.00 81.69 130 ILE A N 1
ATOM 937 C CA . ILE A 1 130 ? 14.183 1.645 -28.319 1.00 81.69 130 ILE A CA 1
ATOM 938 C C . ILE A 1 130 ? 15.322 2.388 -29.021 1.00 81.69 130 ILE A C 1
ATOM 940 O O . ILE A 1 130 ? 15.090 3.064 -30.021 1.00 81.69 130 ILE A O 1
ATOM 944 N N . ASP A 1 131 ? 16.546 2.223 -28.520 1.00 80.19 131 ASP A N 1
ATOM 945 C CA . ASP A 1 131 ? 17.725 2.932 -29.023 1.00 80.19 131 ASP A CA 1
ATOM 946 C C . ASP A 1 131 ? 18.272 2.336 -30.325 1.00 80.19 131 ASP A C 1
ATOM 948 O O . ASP A 1 131 ? 19.070 2.973 -31.017 1.00 80.19 131 ASP A O 1
ATOM 952 N N . MET A 1 132 ? 17.848 1.120 -30.694 1.00 69.50 132 MET A N 1
ATOM 953 C CA . MET A 1 132 ? 18.309 0.480 -31.920 1.00 69.50 132 MET A CA 1
ATOM 954 C C . MET A 1 132 ? 17.807 1.252 -33.156 1.00 69.50 132 MET A C 1
ATOM 956 O O . MET A 1 132 ? 16.598 1.296 -33.406 1.00 69.50 132 MET A O 1
ATOM 960 N N . PRO A 1 133 ? 18.705 1.796 -34.001 1.00 64.44 133 PRO A N 1
ATOM 961 C CA . PRO A 1 133 ? 18.295 2.448 -35.233 1.00 64.44 133 PRO A CA 1
ATOM 962 C C . PRO A 1 133 ? 17.613 1.438 -36.155 1.00 64.44 133 PRO A C 1
ATOM 964 O O . PRO A 1 133 ? 18.097 0.320 -36.378 1.00 64.44 133 PRO A O 1
ATOM 967 N N . TRP A 1 134 ? 16.470 1.841 -36.709 1.00 59.62 134 TRP A N 1
ATOM 968 C CA . TRP A 1 134 ? 15.729 1.013 -37.649 1.00 59.62 134 TRP A CA 1
ATOM 969 C C . TRP A 1 134 ? 16.626 0.597 -38.822 1.00 59.62 134 TRP A C 1
ATOM 971 O O . TRP A 1 134 ? 17.221 1.435 -39.495 1.00 59.62 134 TRP A O 1
ATOM 981 N N . SER A 1 135 ? 16.709 -0.712 -39.071 1.00 51.94 135 SER A N 1
ATOM 982 C CA . SER A 1 135 ? 17.435 -1.287 -40.204 1.00 51.94 135 SER A CA 1
ATOM 983 C C . SER A 1 135 ? 16.477 -2.110 -41.072 1.00 51.94 135 SER A C 1
ATOM 985 O O . SER A 1 135 ? 15.898 -3.085 -40.576 1.00 51.94 135 SER A O 1
ATOM 987 N N . PRO A 1 136 ? 16.292 -1.774 -42.361 1.00 46.59 136 PRO A N 1
ATOM 988 C CA . PRO A 1 136 ? 15.473 -2.578 -43.259 1.00 46.59 136 PRO A CA 1
ATOM 989 C C . PRO A 1 136 ? 16.150 -3.937 -43.513 1.00 46.59 136 PRO A C 1
ATOM 991 O O . PRO A 1 136 ? 17.287 -3.998 -43.970 1.00 46.59 136 PRO A O 1
ATOM 994 N N . GLY A 1 137 ? 15.454 -5.038 -43.199 1.00 55.25 137 GLY A N 1
ATOM 995 C CA . GLY A 1 137 ? 15.889 -6.410 -43.514 1.00 55.25 137 GLY A CA 1
ATOM 996 C C . GLY A 1 137 ? 16.037 -7.370 -42.326 1.00 55.25 137 GLY A C 1
ATOM 997 O O . GLY A 1 137 ? 16.147 -8.577 -42.539 1.00 55.25 137 GLY A O 1
ATOM 998 N N . ARG A 1 138 ? 15.984 -6.894 -41.074 1.00 45.78 138 ARG A N 1
ATOM 999 C CA . ARG A 1 138 ? 15.958 -7.773 -39.889 1.00 45.78 138 ARG A CA 1
ATOM 1000 C C . ARG A 1 138 ? 14.524 -8.143 -39.501 1.00 45.78 138 ARG A C 1
ATOM 1002 O O . ARG A 1 138 ? 13.685 -7.272 -39.304 1.00 45.78 138 ARG A O 1
ATOM 1009 N N . LYS A 1 139 ? 14.258 -9.444 -39.322 1.00 46.19 139 LYS A N 1
ATOM 1010 C CA . LYS A 1 139 ? 13.030 -9.975 -38.693 1.00 46.19 139 LYS A CA 1
ATOM 1011 C C . LYS A 1 139 ? 13.080 -9.821 -37.165 1.00 46.19 139 LYS A C 1
ATOM 1013 O O . LYS A 1 139 ? 12.930 -10.792 -36.434 1.00 46.19 139 LYS A O 1
ATOM 1018 N N . THR A 1 140 ? 13.375 -8.627 -36.674 1.00 49.59 140 THR A N 1
ATOM 1019 C CA . THR A 1 140 ? 13.347 -8.323 -35.237 1.00 49.59 140 THR A CA 1
ATOM 1020 C C . THR A 1 140 ? 12.041 -7.615 -34.889 1.00 49.59 140 THR A C 1
ATOM 1022 O O . THR A 1 140 ? 11.429 -7.006 -35.765 1.00 49.59 140 THR A O 1
ATOM 1025 N N . ARG A 1 141 ? 11.592 -7.719 -33.628 1.00 52.75 141 ARG A N 1
ATOM 1026 C CA . ARG A 1 141 ? 10.462 -6.942 -33.082 1.00 52.75 141 ARG A CA 1
ATOM 1027 C C . ARG A 1 141 ? 10.815 -5.457 -33.187 1.00 52.75 141 ARG A C 1
ATOM 1029 O O . ARG A 1 141 ? 11.446 -4.906 -32.297 1.00 52.75 141 ARG A O 1
ATOM 1036 N N . THR A 1 142 ? 10.491 -4.837 -34.315 1.00 53.22 142 THR A N 1
ATOM 1037 C CA . THR A 1 142 ? 10.792 -3.425 -34.539 1.00 53.22 142 THR A CA 1
ATOM 1038 C C . THR A 1 142 ? 9.689 -2.590 -33.896 1.00 53.22 142 THR A C 1
ATOM 1040 O O . THR A 1 142 ? 8.519 -2.792 -34.246 1.00 53.22 142 THR A O 1
ATOM 1043 N N . PRO A 1 143 ? 10.020 -1.662 -32.988 1.00 51.47 143 PRO A N 1
ATOM 1044 C CA . PRO A 1 143 ? 9.041 -0.730 -32.462 1.00 51.47 143 PRO A CA 1
ATOM 1045 C C . PRO A 1 143 ? 8.587 0.207 -33.585 1.00 51.47 143 PRO A C 1
ATOM 1047 O O . PRO A 1 143 ? 9.392 0.911 -34.193 1.00 51.47 143 PRO A O 1
ATOM 1050 N N . VAL A 1 144 ? 7.287 0.209 -33.885 1.00 55.34 144 VAL A N 1
ATOM 1051 C CA . VAL A 1 144 ? 6.678 1.211 -34.765 1.00 55.34 144 VAL A CA 1
ATOM 1052 C C . VAL A 1 144 ? 5.794 2.106 -33.912 1.00 55.34 144 VAL A C 1
ATOM 1054 O O . VAL A 1 144 ? 4.848 1.642 -33.269 1.00 55.34 144 VAL A O 1
ATOM 1057 N N . MET A 1 145 ? 6.106 3.400 -33.916 1.00 44.56 145 MET A N 1
ATOM 1058 C CA . MET A 1 145 ? 5.222 4.429 -33.386 1.00 44.56 145 MET A CA 1
ATOM 1059 C C . MET A 1 145 ? 4.037 4.570 -34.343 1.00 44.56 145 MET A C 1
ATOM 1061 O O . MET A 1 145 ? 4.212 4.946 -35.502 1.00 44.56 145 MET A O 1
ATOM 1065 N N . ILE A 1 146 ? 2.829 4.242 -33.881 1.00 49.78 146 ILE A N 1
ATOM 1066 C CA . ILE A 1 146 ? 1.614 4.498 -34.663 1.00 49.78 146 ILE A CA 1
ATOM 1067 C C . ILE A 1 146 ? 1.102 5.919 -34.399 1.00 49.78 146 ILE A C 1
ATOM 1069 O O . ILE A 1 146 ? 1.208 6.400 -33.268 1.00 49.78 146 ILE A O 1
ATOM 1073 N N . PRO A 1 147 ? 0.455 6.564 -35.392 1.00 35.94 147 PRO A N 1
ATOM 1074 C CA . PRO A 1 147 ? -0.008 7.955 -35.308 1.00 35.94 147 PRO A CA 1
ATOM 1075 C C . PRO A 1 147 ? -0.954 8.260 -34.134 1.00 35.94 147 PRO A C 1
ATOM 1077 O O . PRO A 1 147 ? -1.151 9.416 -33.787 1.00 35.94 147 PRO A O 1
ATOM 1080 N N . SER A 1 148 ? -1.534 7.234 -33.504 1.00 46.53 148 SER A N 1
ATOM 1081 C CA . SER A 1 148 ? -2.391 7.343 -32.320 1.00 46.53 148 SER A CA 1
ATOM 1082 C C . SER A 1 148 ? -1.627 7.390 -30.983 1.00 46.53 148 SER A C 1
ATOM 1084 O O . SER A 1 148 ? -2.232 7.143 -29.942 1.00 46.53 148 SER A O 1
ATOM 1086 N N . GLY A 1 149 ? -0.309 7.627 -30.993 1.00 44.09 149 GLY A N 1
ATOM 1087 C CA . GLY A 1 149 ? 0.512 7.802 -29.784 1.00 44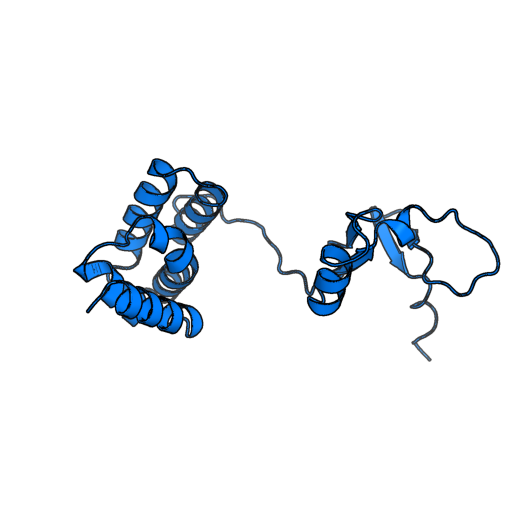.09 149 GLY A CA 1
ATOM 1088 C C . GLY A 1 149 ? 0.865 6.511 -29.034 1.00 44.09 149 GLY A C 1
ATOM 1089 O O . GLY A 1 149 ? 1.192 6.563 -27.853 1.00 44.09 149 GLY A O 1
ATOM 1090 N N . GLY A 1 150 ? 0.772 5.350 -29.691 1.00 48.12 150 GLY A N 1
ATOM 1091 C CA . GLY A 1 150 ? 1.110 4.047 -29.106 1.00 48.12 150 GLY A CA 1
ATOM 1092 C C . GLY A 1 150 ? 2.306 3.391 -29.792 1.00 48.12 150 GLY A C 1
ATOM 1093 O O . GLY A 1 150 ? 2.577 3.651 -30.965 1.00 48.12 150 GLY A O 1
ATOM 1094 N N . TRP A 1 151 ? 2.990 2.503 -29.079 1.00 55.66 151 TRP A N 1
ATOM 1095 C CA . TRP A 1 151 ? 4.016 1.632 -29.649 1.00 55.66 151 TRP A CA 1
ATOM 1096 C C . TRP A 1 151 ? 3.374 0.289 -30.010 1.00 55.66 151 TRP A C 1
ATOM 1098 O O . TRP A 1 151 ? 2.584 -0.248 -29.240 1.00 55.66 151 TRP A O 1
ATOM 1108 N N . ARG A 1 152 ? 3.640 -0.247 -31.207 1.00 52.47 152 ARG A N 1
ATOM 1109 C CA . ARG A 1 152 ? 3.208 -1.603 -31.583 1.00 52.47 152 ARG A CA 1
ATOM 1110 C C . ARG A 1 152 ? 4.343 -2.388 -32.219 1.00 52.47 152 ARG A C 1
ATOM 1112 O O . ARG A 1 152 ? 5.096 -1.863 -33.034 1.00 52.47 152 ARG A O 1
ATOM 1119 N N . SER A 1 153 ? 4.381 -3.680 -31.906 1.00 49.28 153 SER A N 1
ATOM 1120 C CA . SER A 1 153 ? 5.195 -4.670 -32.610 1.00 49.28 153 SER A CA 1
ATOM 1121 C C . SER A 1 153 ? 4.616 -5.006 -33.993 1.00 49.28 153 SER A C 1
ATOM 1123 O O . SER A 1 153 ? 3.417 -5.263 -34.139 1.00 49.28 153 SER A O 1
ATOM 1125 N N . THR A 1 154 ? 5.478 -5.082 -35.011 1.00 49.88 154 THR A N 1
ATOM 1126 C CA . THR A 1 154 ? 5.136 -5.541 -36.373 1.00 49.88 154 THR A CA 1
ATOM 1127 C C . THR A 1 154 ? 4.881 -7.052 -36.470 1.00 49.88 154 THR A C 1
ATOM 1129 O O . THR A 1 154 ? 4.336 -7.519 -37.470 1.00 49.88 154 THR A O 1
ATOM 1132 N N . ALA A 1 155 ? 5.196 -7.836 -35.431 1.00 46.72 155 ALA A N 1
ATOM 1133 C CA . ALA A 1 155 ? 5.032 -9.293 -35.448 1.00 46.72 155 ALA A CA 1
ATOM 1134 C C . ALA A 1 155 ? 3.561 -9.762 -35.395 1.00 46.72 155 ALA A C 1
ATOM 1136 O O . ALA A 1 155 ? 3.261 -10.890 -35.777 1.00 46.72 155 ALA A O 1
ATOM 1137 N N . ARG A 1 156 ? 2.613 -8.909 -34.976 1.00 44.72 156 ARG A N 1
ATOM 1138 C CA . ARG A 1 156 ? 1.175 -9.248 -34.906 1.00 44.72 156 ARG A CA 1
ATOM 1139 C C . ARG A 1 156 ? 0.377 -8.900 -36.170 1.00 44.72 156 ARG A C 1
ATOM 1141 O O . ARG A 1 156 ? -0.845 -8.827 -36.107 1.00 44.72 156 ARG A O 1
ATOM 1148 N N . ALA A 1 157 ? 1.021 -8.709 -37.321 1.00 40.44 157 ALA A N 1
ATOM 1149 C CA . ALA A 1 157 ? 0.293 -8.482 -38.570 1.00 40.44 157 ALA A CA 1
ATOM 1150 C C . ALA A 1 157 ? -0.214 -9.773 -39.252 1.00 40.44 157 ALA A C 1
ATOM 1152 O O . ALA A 1 157 ? -0.964 -9.655 -40.211 1.00 40.44 157 ALA A O 1
ATOM 1153 N N . HIS A 1 158 ? 0.184 -10.984 -38.829 1.00 35.44 158 HIS A N 1
ATOM 1154 C CA . HIS A 1 158 ? -0.082 -12.223 -39.599 1.00 35.44 158 HIS A CA 1
ATOM 1155 C C . HIS A 1 158 ? -0.599 -13.429 -38.785 1.00 35.44 158 HIS A C 1
ATOM 1157 O O . HIS A 1 158 ? -0.495 -14.563 -39.234 1.00 35.44 158 HIS A O 1
ATOM 1163 N N . ALA A 1 159 ? -1.211 -13.216 -37.616 1.00 35.41 159 ALA A N 1
ATOM 1164 C CA . ALA A 1 159 ? -1.858 -14.295 -36.851 1.00 35.41 159 ALA A CA 1
ATOM 1165 C C . ALA A 1 159 ? -3.394 -14.184 -36.863 1.00 35.41 159 ALA A C 1
ATOM 1167 O O . ALA A 1 159 ? -4.044 -14.270 -35.823 1.00 35.41 159 ALA A O 1
ATOM 1168 N N . ARG A 1 160 ? -3.971 -13.946 -38.045 1.00 41.16 160 ARG A N 1
ATOM 1169 C CA . ARG A 1 160 ? -5.370 -14.266 -38.360 1.00 41.16 160 ARG A CA 1
ATOM 1170 C C . ARG A 1 160 ? -5.436 -14.761 -39.803 1.00 41.16 160 ARG A C 1
ATOM 1172 O O . ARG A 1 160 ? -5.505 -13.957 -40.727 1.00 41.16 160 ARG A O 1
ATOM 1179 N N . ALA A 1 161 ? -5.383 -16.077 -39.949 1.00 38.47 161 ALA A N 1
ATOM 1180 C CA . ALA A 1 161 ? -5.959 -16.836 -41.048 1.00 38.47 161 ALA A CA 1
ATOM 1181 C C . ALA A 1 161 ? -6.644 -18.048 -40.413 1.00 38.47 161 ALA A C 1
ATOM 1183 O O . ALA A 1 161 ? -6.026 -18.616 -39.481 1.00 38.47 161 ALA A O 1
#